Protein AF-A0A0F9DPP4-F1 (afdb_monomer_lite)

Foldseek 3Di:
DDPDDDDDPVVCCDDCNRPPNDPVLQVDFQAAPPPRHTDDSCCCPVNPSHDPVRVCVCVVVPCPVDDPVNDPPQPCDDPSNPPDDQPCVVLVVLLCPDPLLVVLFVVLCVVLVCAAPVPRDRDPDDDKAFLDHVVVLVVVLCVVVVDRCVPCSVVSSVVSSVSVSSRPNVRIHD

Organism: NCBI:txid412755

Sequence (174 aa):
KFNIKIRTISEANKGKYSYKFIDGRCLKNYYCLDCGKKISIACGIYGTGKCVSCTKIGKNNPNYGGTFHGIPKMNKTGKDNPNYKDGRTSLIRGIYMSNLYKKWRKLVYERDDYTGQKCKFKKKHLEAHHTNRFVEIYEEFVSCYNLDPNKDKELLLNLSKYWNDFGDIKKGIK

Secondary structure (DSSP, 8-state):
--------HHHHTSGGGSTT--TTGGGPPEE-TTT--EE-HHHHHTS-S--HHHHHGGGGSTTTT--GGG------SGGGSTT--TTHHHHHHHHHHSHHHHHHHHHHHHHTTTB-TTT--B-SS---EESS-HHHHHHHHHHHHT--TTTSHHHHHHHGGG-HHHH-GGGEE-

Structure (mmCIF, N/CA/C/O backbone):
data_AF-A0A0F9DPP4-F1
#
_entry.id   AF-A0A0F9DPP4-F1
#
loop_
_atom_site.group_PDB
_atom_site.id
_atom_site.type_symbol
_atom_site.label_atom_id
_atom_site.label_alt_id
_atom_site.label_comp_id
_atom_site.label_asym_id
_atom_site.label_entity_id
_atom_site.label_seq_id
_atom_site.pdbx_PDB_ins_code
_atom_site.Cartn_x
_atom_site.Cartn_y
_atom_site.Cartn_z
_atom_site.occupancy
_atom_site.B_iso_or_equiv
_atom_site.auth_seq_id
_atom_site.auth_comp_id
_atom_site.auth_asym_id
_atom_site.auth_atom_id
_atom_site.pdbx_PDB_model_num
ATOM 1 N N . LYS A 1 1 ? -38.856 7.561 48.497 1.00 69.62 1 LYS A N 1
ATOM 2 C CA . LYS A 1 1 ? -37.434 7.179 48.287 1.00 69.62 1 LYS A CA 1
ATOM 3 C C . LYS A 1 1 ? -37.413 5.888 47.476 1.00 69.62 1 LYS A C 1
ATOM 5 O O . LYS A 1 1 ? -37.963 4.906 47.952 1.00 69.62 1 LYS A O 1
ATOM 10 N N . PHE A 1 2 ? -36.870 5.886 46.258 1.00 63.34 2 PHE A N 1
ATOM 11 C CA . PHE A 1 2 ? -36.766 4.655 45.466 1.00 63.34 2 PHE A CA 1
ATOM 12 C C . PHE A 1 2 ? -35.611 3.810 46.006 1.00 63.34 2 PHE A C 1
ATOM 14 O O . PHE A 1 2 ? -34.489 4.299 46.116 1.00 63.34 2 PHE A O 1
ATOM 21 N N . ASN A 1 3 ? -35.887 2.560 46.375 1.00 80.69 3 ASN A N 1
ATOM 22 C CA . ASN A 1 3 ? -34.893 1.635 46.915 1.00 80.69 3 ASN A CA 1
ATOM 23 C C . ASN A 1 3 ? -34.045 1.030 45.779 1.00 80.69 3 ASN A C 1
ATOM 25 O O . ASN A 1 3 ? -34.134 -0.158 45.471 1.00 80.69 3 ASN A O 1
ATOM 29 N N . ILE A 1 4 ? -33.284 1.879 45.083 1.00 86.19 4 ILE A N 1
ATOM 30 C CA . ILE A 1 4 ? -32.434 1.464 43.965 1.00 86.19 4 ILE A CA 1
ATOM 31 C C . ILE A 1 4 ? -31.087 1.022 44.530 1.00 86.19 4 ILE A C 1
ATOM 33 O O . ILE A 1 4 ? -30.301 1.829 45.022 1.00 86.19 4 ILE A O 1
ATOM 37 N N . LYS A 1 5 ? -30.803 -0.278 44.439 1.00 88.00 5 LYS A N 1
ATOM 38 C CA . LYS A 1 5 ? -29.504 -0.838 44.820 1.00 88.00 5 LYS A CA 1
ATOM 39 C C . LYS A 1 5 ? -28.453 -0.452 43.771 1.00 88.00 5 LYS A C 1
ATOM 41 O O . LYS A 1 5 ? -28.481 -0.976 42.657 1.00 88.00 5 LYS A O 1
ATOM 46 N N . ILE A 1 6 ? -27.536 0.450 44.123 1.00 87.94 6 ILE A N 1
ATOM 47 C CA . ILE A 1 6 ? -26.387 0.806 43.277 1.00 87.94 6 ILE A CA 1
ATOM 48 C C . ILE A 1 6 ? -25.445 -0.403 43.209 1.00 87.94 6 ILE A C 1
ATOM 50 O O . ILE A 1 6 ? -25.111 -0.992 44.236 1.00 87.94 6 ILE A O 1
ATOM 54 N N . ARG A 1 7 ? -25.058 -0.795 41.992 1.00 86.00 7 ARG A N 1
ATOM 55 C CA . ARG A 1 7 ? -24.135 -1.908 41.730 1.00 86.00 7 ARG A CA 1
ATOM 56 C C . ARG A 1 7 ? -22.811 -1.379 41.201 1.00 86.00 7 ARG A C 1
ATOM 58 O O . ARG A 1 7 ? -22.769 -0.361 40.515 1.00 86.00 7 ARG A O 1
ATOM 65 N N . THR A 1 8 ? -21.744 -2.114 41.466 1.00 91.69 8 THR A N 1
ATOM 66 C CA . THR A 1 8 ? -20.423 -1.865 40.887 1.00 91.69 8 THR A CA 1
ATOM 67 C C . THR A 1 8 ? -20.374 -2.268 39.405 1.00 91.69 8 THR A C 1
ATOM 69 O O . THR A 1 8 ? -21.164 -3.088 38.929 1.00 91.69 8 THR A O 1
ATOM 72 N N . ILE A 1 9 ? -19.400 -1.734 38.657 1.00 83.81 9 ILE A N 1
ATOM 73 C CA . ILE A 1 9 ? -19.182 -2.078 37.237 1.00 83.81 9 ILE A CA 1
ATOM 74 C C . ILE A 1 9 ? -18.915 -3.584 37.057 1.00 83.81 9 ILE A C 1
ATOM 76 O O . ILE A 1 9 ? -19.324 -4.176 36.056 1.00 83.81 9 ILE A O 1
ATOM 80 N N . SER A 1 10 ? -18.243 -4.231 38.013 1.00 86.38 10 SER A N 1
ATOM 81 C CA . SER A 1 10 ? -17.942 -5.665 37.942 1.00 86.38 10 SER A CA 1
ATOM 82 C C . SER A 1 10 ? -19.200 -6.526 38.115 1.00 86.38 10 SER A C 1
ATOM 84 O O . SER A 1 10 ? -19.352 -7.530 37.417 1.00 86.38 10 SER A O 1
ATOM 86 N N . GLU A 1 11 ? -20.128 -6.109 38.978 1.00 85.25 11 GLU A N 1
ATOM 87 C CA . GLU A 1 11 ? -21.436 -6.744 39.160 1.00 85.25 11 GLU A CA 1
ATOM 88 C C . GLU A 1 11 ? -22.347 -6.521 37.950 1.00 85.25 11 GLU A C 1
ATOM 90 O O . GLU A 1 11 ? -23.016 -7.453 37.506 1.00 85.25 11 GLU A O 1
ATOM 95 N N . ALA A 1 12 ? -22.330 -5.316 37.373 1.00 83.62 12 ALA A N 1
ATOM 96 C CA . ALA A 1 12 ? -23.106 -4.979 36.181 1.00 83.62 12 ALA A CA 1
ATOM 97 C C . ALA A 1 12 ? -22.635 -5.721 34.921 1.00 83.62 12 ALA A C 1
ATOM 99 O O . ALA A 1 12 ? -23.386 -5.829 33.965 1.00 83.62 12 ALA A O 1
ATOM 100 N N . ASN A 1 13 ? -21.411 -6.254 34.889 1.00 81.38 13 ASN A N 1
ATOM 101 C CA . ASN A 1 13 ? -20.889 -6.981 33.729 1.00 81.38 13 ASN A CA 1
ATOM 102 C C . ASN A 1 13 ? -21.027 -8.510 33.826 1.00 81.38 13 ASN A C 1
ATOM 104 O O . ASN A 1 13 ? -20.689 -9.204 32.863 1.00 81.38 13 ASN A O 1
ATOM 108 N N . LYS A 1 14 ? -21.539 -9.053 34.942 1.00 79.06 14 LYS A N 1
ATOM 109 C CA . LYS A 1 14 ? -21.639 -10.503 35.187 1.00 79.06 14 LYS A CA 1
ATOM 110 C C . LYS A 1 14 ? -23.088 -10.998 35.253 1.00 79.06 14 LYS A C 1
ATOM 112 O O . LYS A 1 14 ? -23.999 -10.311 35.710 1.00 79.06 14 LYS A O 1
ATOM 117 N N . GLY A 1 15 ? -23.284 -12.249 34.832 1.00 78.38 15 GLY A N 1
ATOM 118 C CA . GLY A 1 15 ? -24.553 -12.968 34.964 1.00 78.38 15 GLY A CA 1
ATOM 119 C C . GLY A 1 15 ? -25.725 -12.271 34.268 1.00 78.38 15 GLY A C 1
ATOM 120 O O . GLY A 1 15 ? -25.572 -11.726 33.177 1.00 78.38 15 GLY A O 1
ATOM 121 N N . LYS A 1 16 ? -26.892 -12.284 34.921 1.00 80.88 16 LYS A N 1
ATOM 122 C CA . LYS A 1 16 ? -28.144 -11.712 3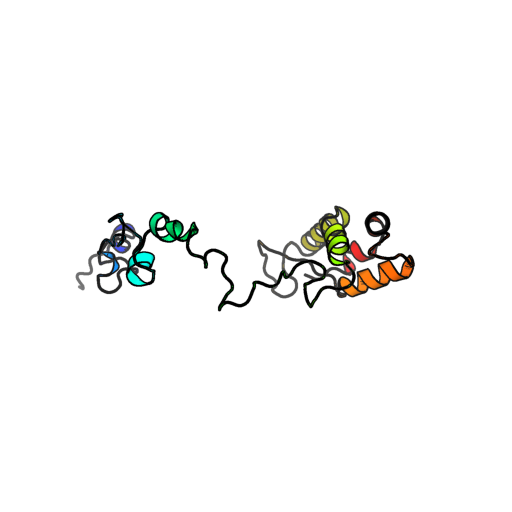4.394 1.00 80.88 16 LYS A CA 1
ATOM 123 C C . LYS A 1 16 ? -28.164 -10.186 34.285 1.00 80.88 16 LYS A C 1
ATOM 125 O O . LYS A 1 16 ? -29.086 -9.638 33.699 1.00 80.88 16 LYS A O 1
ATOM 130 N N . TYR A 1 17 ? -27.186 -9.511 34.887 1.00 79.69 17 TYR A N 1
ATOM 131 C CA . TYR A 1 17 ? -27.100 -8.050 34.881 1.00 79.69 17 TYR A CA 1
ATOM 132 C C . TYR A 1 17 ? -26.169 -7.519 33.791 1.00 79.69 17 TYR A C 1
ATOM 134 O O . TYR A 1 17 ? -26.170 -6.318 33.546 1.00 79.69 17 TYR A O 1
ATOM 142 N N . SER A 1 18 ? -25.406 -8.403 33.132 1.00 80.19 18 SER A N 1
ATOM 143 C CA . SER A 1 18 ? -24.565 -8.036 31.995 1.00 80.19 18 SER A CA 1
ATOM 144 C C . SER A 1 18 ? -25.411 -7.406 30.895 1.00 80.19 18 SER A C 1
ATOM 146 O O . SER A 1 18 ? -26.406 -7.994 30.488 1.00 80.19 18 SER A O 1
ATOM 148 N N . TYR A 1 19 ? -24.980 -6.281 30.324 1.00 77.12 19 TYR A N 1
ATOM 149 C CA . TYR A 1 19 ? -25.621 -5.719 29.123 1.00 77.12 19 TYR A CA 1
ATOM 150 C C . TYR A 1 19 ? -25.587 -6.687 27.926 1.00 77.12 19 TYR A C 1
ATOM 152 O O . TYR A 1 19 ? -26.338 -6.537 26.969 1.00 77.12 19 TYR A O 1
ATOM 160 N N . LYS A 1 20 ? -24.706 -7.697 27.976 1.00 72.31 20 LYS A N 1
ATOM 161 C CA . LYS A 1 20 ? -24.636 -8.782 26.992 1.00 72.31 20 LYS A CA 1
ATOM 162 C C . LYS A 1 20 ? -25.635 -9.903 27.269 1.00 72.31 20 LYS A C 1
ATOM 164 O O . LYS A 1 20 ? -25.692 -10.841 26.483 1.00 72.31 20 LYS A O 1
ATOM 169 N N . PHE A 1 21 ? -26.356 -9.876 28.389 1.00 76.12 21 PHE A N 1
ATOM 170 C CA . PHE A 1 21 ? -27.346 -10.881 28.752 1.00 76.12 21 PHE A CA 1
ATOM 171 C C . PHE A 1 21 ? -28.611 -10.685 27.915 1.00 76.12 21 PHE A C 1
ATOM 173 O O . PHE A 1 21 ? -29.455 -9.854 28.228 1.00 76.12 21 PHE A O 1
ATOM 180 N N . ILE A 1 22 ? -28.727 -11.463 26.842 1.00 72.94 22 ILE A N 1
ATOM 181 C CA . ILE A 1 22 ? -29.903 -11.484 25.973 1.00 72.94 22 ILE A CA 1
ATOM 182 C C . ILE A 1 22 ? -30.657 -12.789 26.262 1.00 72.94 22 ILE A C 1
ATOM 184 O O . ILE A 1 22 ? -30.167 -13.880 25.957 1.00 72.94 22 ILE A O 1
ATOM 188 N N . ASP A 1 23 ? -31.820 -12.680 26.906 1.00 72.94 23 ASP A N 1
ATOM 189 C CA . ASP A 1 23 ? -32.805 -13.757 27.112 1.00 72.94 23 ASP A CA 1
ATOM 190 C C . ASP A 1 23 ? -32.267 -15.051 27.757 1.00 72.94 23 ASP A C 1
ATOM 192 O O . ASP A 1 23 ? -32.685 -16.156 27.417 1.00 72.94 23 ASP A O 1
ATOM 196 N N . GLY A 1 24 ? -31.270 -14.969 28.645 1.00 69.19 24 GLY A N 1
ATOM 197 C CA . GLY A 1 24 ? -30.693 -16.164 29.282 1.00 69.19 24 GLY A CA 1
ATOM 198 C C . GLY A 1 24 ? -29.751 -16.991 28.401 1.00 69.19 24 GLY A C 1
ATOM 199 O O . GLY A 1 24 ? -29.087 -17.901 28.905 1.00 69.19 24 GLY A O 1
ATOM 200 N N . ARG A 1 25 ? -29.604 -16.653 27.112 1.00 65.94 25 ARG A N 1
ATOM 201 C CA . ARG A 1 25 ? -28.756 -17.391 26.156 1.00 65.94 25 ARG A CA 1
ATOM 202 C C . ARG A 1 25 ? -27.289 -17.430 26.581 1.00 65.94 25 ARG A C 1
ATOM 204 O O . ARG A 1 25 ? -26.591 -18.400 26.293 1.00 65.94 25 ARG A O 1
ATOM 211 N N . CYS A 1 26 ? -26.853 -16.413 27.320 1.00 65.94 26 CYS A N 1
ATOM 212 C CA . CYS A 1 26 ? -25.480 -16.217 27.785 1.00 65.94 26 CYS A CA 1
ATOM 213 C C . CYS A 1 26 ? -25.090 -17.101 28.979 1.00 65.94 26 CYS A C 1
ATOM 215 O O . CYS A 1 26 ? -23.916 -17.133 29.338 1.00 65.94 26 CYS A O 1
ATOM 217 N N . LEU A 1 27 ? -26.050 -17.800 29.598 1.00 70.62 27 LEU A N 1
ATOM 218 C CA . LEU A 1 27 ? -25.798 -18.715 30.720 1.00 70.62 27 LEU A CA 1
ATOM 219 C C . LEU A 1 27 ? -25.652 -20.174 30.286 1.00 70.62 27 LEU A C 1
ATOM 221 O O . LEU A 1 27 ? -25.142 -20.988 31.053 1.00 70.62 27 LEU A O 1
ATOM 225 N N . LYS A 1 28 ? -26.090 -20.523 29.071 1.00 82.31 28 LYS A N 1
ATOM 226 C CA . LYS A 1 28 ? -25.970 -21.892 28.573 1.00 82.31 28 LYS A CA 1
ATOM 227 C C . LYS A 1 28 ? -24.532 -22.163 28.141 1.00 82.31 28 LYS A C 1
ATOM 229 O O . LYS A 1 28 ? -23.944 -21.414 27.360 1.00 82.31 28 LYS A O 1
ATOM 234 N N . ASN A 1 29 ? -23.970 -23.258 28.644 1.00 92.25 29 ASN A N 1
ATOM 235 C CA . ASN A 1 29 ? -22.758 -23.826 28.075 1.00 92.25 29 ASN A CA 1
ATOM 236 C C . ASN A 1 29 ? -23.140 -24.557 26.783 1.00 92.25 29 ASN A C 1
ATOM 238 O O . ASN A 1 29 ? -24.072 -25.357 26.783 1.00 92.25 29 ASN A O 1
ATOM 242 N N . TYR A 1 30 ? -22.420 -24.281 25.699 1.00 93.06 30 TYR A N 1
ATOM 243 C CA . TYR A 1 30 ? -22.571 -24.984 24.428 1.00 93.06 30 TYR A CA 1
ATOM 244 C C . TYR A 1 30 ? -21.417 -25.970 24.283 1.00 93.06 30 TYR A C 1
ATOM 246 O O . TYR A 1 30 ? -20.286 -25.663 24.673 1.00 93.06 30 TYR A O 1
ATOM 254 N N . TYR A 1 31 ? -21.692 -27.140 23.719 1.00 96.38 31 TYR A N 1
ATOM 255 C CA . TYR A 1 31 ? -20.714 -28.210 23.545 1.00 96.38 31 TYR A CA 1
ATOM 256 C C . TYR A 1 31 ? -20.690 -28.661 22.085 1.00 96.38 31 TYR A C 1
ATOM 258 O O . TYR A 1 31 ? -21.694 -28.580 21.383 1.00 96.38 31 TYR A O 1
ATOM 266 N N . CYS A 1 32 ? -19.516 -29.082 21.626 1.00 95.12 32 CYS A N 1
ATOM 267 C CA . CYS A 1 32 ? -19.296 -29.611 20.290 1.00 95.12 32 CYS A CA 1
ATOM 268 C C . CYS A 1 32 ? -20.142 -30.868 20.080 1.00 95.12 32 CYS A C 1
ATOM 270 O O . CYS A 1 32 ? -20.020 -31.801 20.873 1.00 95.12 32 CYS A O 1
ATOM 272 N N . LEU A 1 33 ? -20.901 -30.919 18.985 1.00 93.75 33 LEU A N 1
ATOM 273 C CA . LEU A 1 33 ? -21.724 -32.081 18.634 1.00 93.75 33 LEU A CA 1
ATOM 274 C C . LEU A 1 33 ? -20.906 -33.370 18.435 1.00 93.75 33 LEU A C 1
ATOM 276 O O . LEU A 1 33 ? -21.404 -34.446 18.731 1.00 93.75 33 LEU A O 1
ATOM 280 N N . ASP A 1 34 ? -19.648 -33.264 17.990 1.00 91.75 34 ASP A N 1
ATOM 281 C CA . ASP A 1 34 ? -18.835 -34.443 17.652 1.00 91.75 34 ASP A CA 1
ATOM 282 C C . ASP A 1 34 ? -17.996 -34.966 18.829 1.00 91.75 34 ASP A C 1
ATOM 284 O O . ASP A 1 34 ? -17.771 -36.163 18.951 1.00 91.75 34 ASP A O 1
ATOM 288 N N . CYS A 1 35 ? -17.469 -34.078 19.680 1.00 94.12 35 CYS A N 1
ATOM 289 C CA . CYS A 1 35 ? -16.494 -34.462 20.713 1.00 94.12 35 CYS A CA 1
ATOM 290 C C . CYS A 1 35 ? -16.867 -34.023 22.130 1.00 94.12 35 CYS A C 1
ATOM 292 O O . CYS A 1 35 ? -16.052 -34.147 23.040 1.00 94.12 35 CYS A O 1
ATOM 294 N N . GLY A 1 36 ? -18.037 -33.409 22.321 1.00 95.38 36 GLY A N 1
ATOM 295 C CA . GLY A 1 36 ? -18.499 -32.938 23.629 1.00 95.38 36 GLY A CA 1
ATOM 296 C C . GLY A 1 36 ? -17.671 -31.801 24.243 1.00 95.38 36 GLY A C 1
ATOM 297 O O . GLY A 1 36 ? -17.977 -31.342 25.337 1.00 95.38 36 GLY A O 1
ATOM 298 N N . LYS A 1 37 ? -16.628 -31.294 23.571 1.00 96.00 37 LYS A N 1
ATOM 299 C CA . LYS A 1 37 ? -15.806 -30.184 24.079 1.00 96.00 37 LYS A CA 1
ATOM 300 C C . LYS A 1 37 ? -16.609 -28.885 24.128 1.00 96.00 37 LYS A C 1
ATOM 302 O O . LYS A 1 37 ? -17.282 -28.548 23.158 1.00 96.00 37 LYS A O 1
ATOM 307 N N . LYS A 1 38 ? -16.482 -28.105 25.206 1.00 96.00 38 LYS A N 1
ATOM 308 C CA . LYS A 1 38 ? -17.131 -26.788 25.332 1.00 96.00 38 LYS A CA 1
ATOM 309 C C . LYS A 1 38 ? -16.734 -25.852 24.179 1.00 96.00 38 LYS A C 1
ATOM 311 O O . LYS A 1 38 ? -15.550 -25.717 23.865 1.00 96.00 38 LYS A O 1
ATOM 316 N N . ILE A 1 39 ? -17.719 -25.191 23.576 1.00 95.19 39 ILE A N 1
ATOM 317 C CA . ILE A 1 39 ? -17.561 -24.222 22.482 1.00 95.19 39 ILE A CA 1
ATOM 318 C C . ILE A 1 39 ? -18.118 -22.851 22.873 1.00 95.19 39 ILE A C 1
ATOM 320 O O . ILE A 1 39 ? -18.809 -22.697 23.882 1.00 95.19 39 ILE A O 1
ATOM 324 N N . SER A 1 40 ? -17.784 -21.826 22.085 1.00 91.69 40 SER A N 1
ATOM 325 C CA . SER A 1 40 ? -18.331 -20.485 22.287 1.00 91.69 40 SER A CA 1
ATOM 326 C C . SER A 1 40 ? -19.820 -20.437 21.933 1.00 91.69 40 SER A C 1
ATOM 328 O O . SER A 1 40 ? -20.292 -21.180 21.073 1.00 91.69 40 SER A O 1
ATOM 330 N N . ILE A 1 41 ? -20.550 -19.505 22.550 1.00 89.00 41 ILE A N 1
ATOM 331 C CA . ILE A 1 41 ? -21.969 -19.265 22.254 1.00 89.00 41 ILE A CA 1
ATOM 332 C C . ILE A 1 41 ? -22.216 -18.981 20.769 1.00 89.00 41 ILE A C 1
ATOM 334 O O . ILE A 1 41 ? -23.153 -19.517 20.190 1.00 89.00 41 ILE A O 1
ATOM 338 N N . ALA A 1 42 ? -21.341 -18.199 20.130 1.00 86.94 42 ALA A N 1
ATOM 339 C CA . ALA A 1 42 ? -21.464 -17.887 18.711 1.00 86.94 42 ALA A CA 1
ATOM 340 C C . ALA A 1 42 ? -21.356 -19.151 17.846 1.00 86.94 42 ALA A C 1
ATOM 342 O O . ALA A 1 42 ? -22.118 -19.316 16.902 1.00 86.94 42 ALA A O 1
ATOM 343 N N . CYS A 1 43 ? -20.454 -20.067 18.208 1.00 88.69 43 CYS A N 1
ATOM 344 C CA . CYS A 1 43 ? -20.278 -21.337 17.514 1.00 88.69 43 CYS A CA 1
ATOM 345 C C . CYS A 1 43 ? -21.465 -22.293 17.726 1.00 88.69 43 CYS A C 1
ATOM 347 O O . CYS A 1 43 ? -21.834 -23.007 16.797 1.00 88.69 43 CYS A O 1
ATOM 349 N N . GLY A 1 44 ? -22.070 -22.280 18.920 1.00 91.88 44 GLY A N 1
ATOM 350 C CA . GLY A 1 44 ? -23.229 -23.109 19.255 1.00 91.88 44 GLY A CA 1
ATOM 351 C C . GLY A 1 44 ? -24.561 -22.615 18.682 1.00 91.88 44 GLY A C 1
ATOM 352 O O . GLY A 1 44 ? -25.360 -23.440 18.262 1.00 91.88 44 GLY A O 1
ATOM 353 N N . ILE A 1 45 ? -24.806 -21.298 18.662 1.00 87.44 45 ILE A N 1
ATOM 354 C CA . ILE A 1 45 ? -26.083 -20.720 18.195 1.00 87.44 45 ILE A CA 1
ATOM 355 C C . ILE A 1 45 ? -26.062 -20.428 16.692 1.00 87.44 45 ILE A C 1
ATOM 357 O O . ILE A 1 45 ? -27.014 -20.754 15.994 1.00 87.44 45 ILE A O 1
ATOM 361 N N . TYR A 1 46 ? -25.007 -19.769 16.207 1.00 84.88 46 TYR A N 1
ATOM 362 C CA . TYR A 1 46 ? -24.948 -19.252 14.832 1.00 84.88 46 TYR A CA 1
ATOM 363 C C . TYR A 1 46 ? -23.994 -20.047 13.933 1.00 84.88 46 TYR A C 1
ATOM 365 O O . TYR A 1 46 ? -23.971 -19.847 12.723 1.00 84.88 46 TYR A O 1
ATOM 373 N N . GLY A 1 47 ? -23.154 -20.895 14.528 1.00 87.44 47 GLY A N 1
ATOM 374 C CA . GLY A 1 47 ? -22.189 -21.721 13.816 1.00 87.44 47 GLY A CA 1
ATOM 375 C C . GLY A 1 47 ? -22.716 -23.120 13.517 1.00 87.44 47 GLY A C 1
ATOM 376 O O . GLY A 1 47 ? -23.906 -23.401 13.559 1.00 87.44 47 GLY A O 1
ATOM 377 N N . THR A 1 48 ? -21.788 -24.031 13.245 1.00 90.00 48 THR A N 1
ATOM 378 C CA . THR A 1 48 ? -22.082 -25.438 12.933 1.00 90.00 48 THR A CA 1
ATOM 379 C C . THR A 1 48 ? -22.331 -26.304 14.171 1.00 90.00 48 THR A C 1
ATOM 381 O O . THR A 1 48 ? -22.493 -27.514 14.040 1.00 90.00 48 THR A O 1
ATOM 384 N N . GLY A 1 49 ? -22.256 -25.737 15.382 1.00 92.94 49 GLY A N 1
ATOM 385 C CA . GLY A 1 49 ? -22.289 -26.506 16.630 1.00 92.94 49 GLY A CA 1
ATOM 386 C C . GLY A 1 49 ? -21.051 -27.385 16.866 1.00 92.94 49 GLY A C 1
ATOM 387 O O . GLY A 1 49 ? -21.038 -28.194 17.790 1.00 92.94 49 GLY A O 1
ATOM 388 N N . LYS A 1 50 ? -19.989 -27.249 16.062 1.00 91.69 50 LYS A N 1
ATOM 389 C CA . LYS A 1 50 ? -18.762 -28.059 16.153 1.00 91.69 50 LYS A CA 1
ATOM 390 C C . LYS A 1 50 ? -17.557 -27.204 16.535 1.00 91.69 50 LYS A C 1
ATOM 392 O O . LYS A 1 50 ? -17.391 -26.092 16.046 1.00 91.69 50 LYS A O 1
ATOM 397 N N . CYS A 1 51 ? -16.667 -27.724 17.380 1.00 91.44 51 CYS A N 1
ATOM 398 C CA . CYS A 1 51 ? -15.451 -27.006 17.766 1.00 91.44 51 CYS A CA 1
ATOM 399 C C . CYS A 1 51 ? -14.463 -26.861 16.593 1.00 91.44 51 CYS A C 1
ATOM 401 O O . CYS A 1 51 ? -14.567 -27.539 15.569 1.00 91.44 51 CYS A O 1
ATOM 403 N N . VAL A 1 52 ? -13.462 -25.988 16.751 1.00 84.38 52 VAL A N 1
ATOM 404 C CA . VAL A 1 52 ? -12.465 -25.701 15.702 1.00 84.38 52 VAL A CA 1
ATOM 405 C C . VAL A 1 52 ? -11.699 -26.955 15.266 1.00 84.38 52 VAL A C 1
ATOM 407 O O . VAL A 1 52 ? -11.387 -27.093 14.091 1.00 84.38 52 VAL A O 1
ATOM 410 N N . SER A 1 53 ? -11.395 -27.887 16.176 1.00 85.81 53 SER A N 1
ATOM 411 C CA . SER A 1 53 ? -10.717 -29.134 15.801 1.00 85.81 53 SER A CA 1
ATOM 412 C C . SER A 1 53 ? -11.631 -30.044 14.984 1.00 85.81 53 SER A C 1
ATOM 414 O O . SER A 1 53 ? -11.209 -30.497 13.930 1.00 85.81 53 SER A O 1
ATOM 416 N N . CYS A 1 54 ? -12.886 -30.239 15.402 1.00 84.88 54 CYS A N 1
ATOM 417 C CA . CYS A 1 54 ? -13.848 -31.091 14.692 1.00 84.88 54 CYS A CA 1
ATOM 418 C C . CYS A 1 54 ? -14.289 -30.504 13.345 1.00 84.88 54 CYS A C 1
A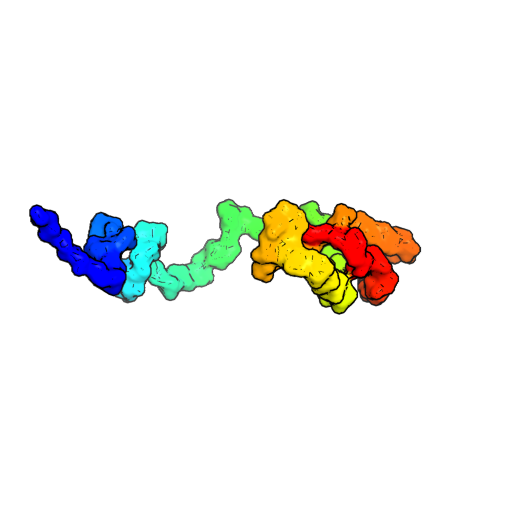TOM 420 O O . CYS A 1 54 ? -14.460 -31.237 12.381 1.00 84.88 54 CYS A O 1
ATOM 422 N N . THR A 1 55 ? -14.385 -29.179 13.226 1.00 81.00 55 THR A N 1
ATOM 423 C CA . THR A 1 55 ? -14.602 -28.517 11.925 1.00 81.00 55 THR A CA 1
ATOM 424 C C . THR A 1 55 ? -13.381 -28.633 11.010 1.00 81.00 55 THR A C 1
ATOM 426 O O . THR A 1 55 ? -13.538 -28.848 9.811 1.00 81.00 55 THR A O 1
ATOM 429 N N . LYS A 1 56 ? -12.159 -28.569 11.560 1.00 67.75 56 LYS A N 1
ATOM 430 C CA . LYS A 1 56 ? -10.903 -28.792 10.818 1.00 67.75 56 LYS A CA 1
ATOM 431 C C . LYS A 1 56 ? -10.627 -30.254 10.461 1.00 67.75 56 LYS A C 1
ATOM 433 O O . LYS A 1 56 ? -9.768 -30.481 9.614 1.00 67.75 56 LYS A O 1
ATOM 438 N N . ILE A 1 57 ? -11.351 -31.234 11.013 1.00 60.06 57 ILE A N 1
ATOM 439 C CA . ILE A 1 57 ? -11.369 -32.601 10.447 1.00 60.06 57 ILE A CA 1
ATOM 440 C C . ILE A 1 57 ? -11.865 -32.552 8.985 1.00 60.06 57 ILE A C 1
ATOM 442 O O . ILE A 1 57 ? -11.470 -33.367 8.158 1.00 60.06 57 ILE A O 1
ATOM 446 N N . GLY A 1 58 ? -12.572 -31.482 8.608 1.00 54.38 58 GLY A N 1
ATOM 447 C CA . GLY A 1 58 ? -12.797 -31.079 7.227 1.00 54.38 58 GLY A CA 1
ATOM 448 C C . GLY A 1 58 ? -11.551 -30.701 6.410 1.00 54.38 58 GLY A C 1
ATOM 449 O O . GLY A 1 58 ? -11.732 -30.196 5.319 1.00 54.38 58 GLY A O 1
ATOM 450 N N . LYS A 1 59 ? -10.300 -30.942 6.828 1.00 54.19 59 LYS A N 1
ATOM 451 C CA . LYS A 1 59 ? -9.161 -30.919 5.879 1.00 54.19 59 LYS A CA 1
ATOM 452 C C . LYS A 1 59 ? -9.310 -31.966 4.763 1.00 54.19 59 LYS A C 1
ATOM 454 O O . LYS A 1 59 ? -8.771 -31.761 3.686 1.00 54.19 59 LYS A O 1
ATOM 459 N N . ASN A 1 60 ? -10.092 -33.021 5.010 1.00 56.38 60 ASN A N 1
ATOM 460 C CA . ASN A 1 60 ? -10.544 -33.976 3.994 1.00 56.38 60 ASN A CA 1
ATOM 461 C C . ASN A 1 60 ? -11.898 -33.584 3.368 1.00 56.38 60 ASN A C 1
ATOM 463 O O . ASN A 1 60 ? -12.453 -34.347 2.585 1.00 56.38 60 ASN A O 1
ATOM 467 N N . ASN A 1 61 ? -12.473 -32.426 3.723 1.00 58.94 61 ASN A N 1
ATOM 468 C CA . ASN A 1 61 ? -13.619 -31.891 2.998 1.00 58.94 61 ASN A CA 1
ATOM 469 C C . ASN A 1 61 ? -13.094 -31.464 1.620 1.00 58.94 61 ASN A C 1
ATOM 471 O O . ASN A 1 61 ? -12.222 -30.592 1.581 1.00 58.94 61 ASN A O 1
ATOM 475 N N . PRO A 1 62 ? -13.609 -32.011 0.506 1.00 59.19 62 PRO A N 1
ATOM 476 C CA . PRO A 1 62 ? -13.187 -31.601 -0.835 1.00 59.19 62 PRO A CA 1
ATOM 477 C C . PRO A 1 62 ? -13.364 -30.090 -1.072 1.00 59.19 62 PRO A C 1
ATOM 479 O O . PRO A 1 62 ? -12.717 -29.517 -1.942 1.00 59.19 62 PRO A O 1
ATOM 482 N N . ASN A 1 63 ? -14.184 -29.420 -0.250 1.00 54.41 63 ASN A N 1
ATOM 483 C CA . ASN A 1 63 ? -14.398 -27.978 -0.289 1.00 54.41 63 ASN A CA 1
ATOM 484 C C . ASN A 1 63 ? -13.465 -27.158 0.625 1.00 54.41 63 ASN A C 1
ATOM 486 O O . ASN A 1 63 ? -13.578 -25.932 0.662 1.00 54.41 63 ASN A O 1
ATOM 490 N N . TYR A 1 64 ? -12.530 -27.761 1.367 1.00 60.47 64 TYR A N 1
ATOM 491 C CA . TYR A 1 64 ? -11.522 -27.008 2.124 1.00 60.47 64 TYR A CA 1
ATOM 492 C C . TYR A 1 64 ? -10.441 -26.503 1.159 1.00 60.47 64 TYR A C 1
ATOM 494 O O . TYR A 1 64 ? -9.495 -27.206 0.826 1.00 60.47 64 TYR A O 1
ATOM 502 N N . GLY A 1 65 ? -10.634 -25.279 0.657 1.00 59.06 65 GLY A N 1
ATOM 503 C CA . GLY A 1 65 ? -9.957 -24.757 -0.542 1.00 59.06 65 GLY A CA 1
ATOM 504 C C . GLY A 1 65 ? -10.845 -24.767 -1.794 1.00 59.06 65 GLY A C 1
ATOM 505 O O . GLY A 1 65 ? -10.445 -24.250 -2.836 1.00 59.06 65 GLY A O 1
ATOM 506 N N . GLY A 1 66 ? -12.065 -25.294 -1.662 1.00 52.06 66 GLY A N 1
ATOM 507 C CA . GLY A 1 66 ? -13.097 -25.313 -2.681 1.00 52.06 66 GLY A CA 1
ATOM 508 C C . GLY A 1 66 ? -13.522 -23.911 -3.090 1.00 52.06 66 GLY A C 1
ATOM 509 O O . GLY A 1 66 ? -13.846 -23.041 -2.281 1.00 52.06 66 GLY A O 1
ATOM 510 N N . THR A 1 67 ? -13.462 -23.723 -4.394 1.00 53.38 67 THR A N 1
ATOM 511 C CA . THR A 1 67 ? -14.343 -22.909 -5.221 1.00 53.38 67 THR A CA 1
ATOM 512 C C . THR A 1 67 ? -15.628 -22.430 -4.530 1.00 53.38 67 THR A C 1
ATOM 514 O O . THR A 1 67 ? -16.444 -23.213 -4.050 1.00 53.38 67 THR A O 1
ATOM 517 N N . PHE A 1 68 ? -15.854 -21.115 -4.506 1.00 54.75 68 PHE A N 1
ATOM 518 C CA . PHE A 1 68 ? -17.159 -20.568 -4.134 1.00 54.75 68 PHE A CA 1
ATOM 519 C C . PHE A 1 68 ? -18.144 -21.031 -5.227 1.00 54.75 68 PHE A C 1
ATOM 521 O O . PHE A 1 68 ? -17.999 -20.611 -6.371 1.00 54.75 68 PHE A O 1
ATOM 528 N N . HIS A 1 69 ? -19.095 -21.916 -4.905 1.00 66.06 69 HIS A N 1
ATOM 529 C CA . HIS A 1 69 ? -20.096 -22.473 -5.841 1.00 66.06 69 HIS A CA 1
ATOM 530 C C . HIS A 1 69 ? -19.562 -23.417 -6.938 1.00 66.06 69 HIS A C 1
ATOM 532 O O . HIS A 1 69 ? -20.107 -23.451 -8.036 1.00 66.06 69 HIS A O 1
ATOM 538 N N . GLY A 1 70 ? -18.489 -24.176 -6.694 1.00 63.34 70 GLY A N 1
ATOM 539 C CA . GLY A 1 70 ? -17.989 -25.128 -7.700 1.00 63.34 70 GLY A CA 1
ATOM 540 C C . GLY A 1 70 ? -17.212 -24.486 -8.859 1.00 63.34 70 GLY A C 1
ATOM 541 O O . GLY A 1 70 ? -16.651 -25.205 -9.677 1.00 63.34 70 GLY A O 1
ATOM 542 N N . ILE A 1 71 ? -17.096 -23.152 -8.904 1.00 66.31 71 ILE A N 1
ATOM 543 C CA . ILE A 1 71 ? -16.310 -22.422 -9.909 1.00 66.31 71 ILE A CA 1
ATOM 544 C C . ILE A 1 71 ? -14.827 -22.409 -9.510 1.00 66.31 71 ILE A C 1
ATOM 546 O O . ILE A 1 71 ? -14.506 -21.779 -8.492 1.00 66.31 71 ILE A O 1
ATOM 550 N N . PRO A 1 72 ? -13.915 -23.043 -10.285 1.00 66.12 72 PRO A N 1
ATOM 551 C CA . PRO A 1 72 ? -12.469 -23.011 -10.056 1.00 66.12 72 PRO A CA 1
ATOM 552 C C . PRO A 1 72 ? -12.025 -21.615 -9.634 1.00 66.12 72 PRO A C 1
ATOM 554 O O . PRO A 1 72 ? -12.360 -20.629 -10.293 1.00 66.12 72 PRO A O 1
ATOM 557 N N . LYS A 1 73 ? -11.305 -21.501 -8.512 1.00 67.31 73 LYS A N 1
ATOM 558 C CA . LYS A 1 73 ? -10.744 -20.219 -8.091 1.00 67.31 73 LYS A CA 1
ATOM 559 C C . LYS A 1 73 ? -9.734 -19.827 -9.165 1.00 67.31 73 LYS A C 1
ATOM 561 O O . LYS A 1 73 ? -8.608 -20.306 -9.135 1.00 67.31 73 LYS A O 1
ATOM 566 N N . MET A 1 74 ? -10.159 -19.003 -10.124 1.00 71.69 74 MET A N 1
ATOM 567 C CA . MET A 1 74 ? -9.283 -18.508 -11.182 1.00 71.69 74 MET A CA 1
ATOM 568 C C . MET A 1 74 ? -8.033 -17.927 -10.524 1.00 71.69 74 MET A C 1
ATOM 570 O O . MET A 1 74 ? -8.144 -17.169 -9.551 1.00 71.69 74 MET A O 1
ATOM 574 N N . ASN A 1 75 ? -6.853 -18.308 -11.012 1.00 70.75 75 ASN A N 1
ATOM 575 C CA . ASN A 1 75 ? -5.597 -17.743 -10.543 1.00 70.75 75 ASN A CA 1
ATOM 576 C C . ASN A 1 75 ? -5.611 -16.241 -10.852 1.00 70.75 75 ASN A C 1
ATOM 578 O O . ASN A 1 75 ? -5.326 -15.812 -11.960 1.00 70.75 75 ASN A O 1
ATOM 582 N N . LYS A 1 76 ? -5.967 -15.407 -9.867 1.00 79.25 76 LYS A N 1
ATOM 583 C CA . LYS A 1 76 ? -6.056 -13.941 -10.024 1.00 79.25 76 LYS A CA 1
ATOM 584 C C . LYS A 1 76 ? -4.678 -13.266 -10.028 1.00 79.25 76 LYS A C 1
ATOM 586 O O . LYS A 1 76 ? -4.541 -12.117 -9.609 1.00 79.25 76 LYS A O 1
ATOM 591 N N . THR A 1 77 ? -3.636 -13.974 -10.441 1.00 82.81 77 THR A N 1
ATOM 592 C CA . THR A 1 77 ? -2.244 -13.528 -10.356 1.00 82.81 77 THR A CA 1
ATOM 593 C C . THR A 1 77 ? -1.548 -13.707 -11.691 1.00 82.81 77 THR A C 1
ATOM 595 O O . THR A 1 77 ? -1.807 -14.675 -12.394 1.00 82.81 77 THR A O 1
ATOM 598 N N . GLY A 1 78 ? -0.614 -12.811 -12.008 1.00 86.38 78 GLY A N 1
ATOM 599 C CA . GLY A 1 78 ? 0.140 -12.892 -13.257 1.00 86.38 78 GLY A CA 1
ATOM 600 C C . GLY A 1 78 ? -0.751 -12.687 -14.481 1.00 86.38 78 GLY A C 1
ATOM 601 O O . GLY A 1 78 ? -1.714 -11.929 -14.407 1.00 86.38 78 GLY A O 1
ATOM 602 N N . LYS A 1 79 ? -0.402 -13.359 -15.582 1.00 89.00 79 LYS A N 1
ATOM 603 C CA . LYS A 1 79 ? -1.039 -13.211 -16.901 1.00 89.00 79 LYS A CA 1
ATOM 604 C C . LYS A 1 79 ? -2.505 -13.657 -16.936 1.00 89.00 79 LYS A C 1
ATOM 606 O O . LYS A 1 79 ? -3.260 -13.137 -17.745 1.00 89.00 79 LYS A O 1
ATOM 611 N N . ASP A 1 80 ? -2.905 -14.541 -16.025 1.00 86.12 80 ASP A N 1
ATOM 612 C CA . ASP A 1 80 ? -4.275 -15.068 -15.942 1.00 86.12 80 ASP A CA 1
ATOM 613 C C . ASP A 1 80 ? -5.249 -14.092 -15.258 1.00 86.12 80 ASP A C 1
ATOM 615 O O . ASP A 1 80 ? -6.461 -14.313 -15.229 1.00 86.12 80 ASP A O 1
ATOM 619 N N . ASN A 1 81 ? -4.745 -12.995 -14.678 1.00 88.56 81 ASN A N 1
ATOM 620 C CA . ASN A 1 81 ? -5.604 -11.956 -14.127 1.00 88.56 81 ASN A CA 1
ATOM 621 C C . ASN A 1 81 ? -6.186 -11.108 -15.278 1.00 88.56 81 ASN A C 1
ATOM 623 O O . ASN A 1 81 ? -5.408 -10.535 -16.033 1.00 88.56 81 ASN A O 1
ATOM 627 N N . PRO A 1 82 ? -7.516 -10.920 -15.381 1.00 87.75 82 PRO A N 1
ATOM 628 C CA . PRO A 1 82 ? -8.125 -10.096 -16.435 1.00 87.75 82 PRO A CA 1
ATOM 629 C C . PRO A 1 82 ? -7.689 -8.620 -16.404 1.00 87.75 82 PRO A C 1
ATOM 631 O O . PRO A 1 82 ? -7.824 -7.914 -17.396 1.00 87.75 82 PRO A O 1
ATOM 634 N N . ASN A 1 83 ? -7.140 -8.149 -15.280 1.00 86.50 83 ASN A N 1
ATOM 635 C CA . ASN A 1 83 ? -6.551 -6.814 -15.145 1.00 86.50 83 ASN A CA 1
ATOM 636 C C . ASN A 1 83 ? -5.028 -6.795 -15.363 1.00 86.50 83 ASN A C 1
ATOM 638 O O . ASN A 1 83 ? -4.390 -5.768 -15.117 1.00 86.50 83 ASN A O 1
ATOM 642 N N . TYR A 1 84 ? -4.418 -7.916 -15.755 1.00 88.56 84 TYR A N 1
ATOM 643 C CA . TYR A 1 84 ? -2.997 -7.965 -16.063 1.00 88.56 84 TYR A CA 1
ATOM 644 C C . TYR A 1 84 ? -2.705 -7.097 -17.280 1.00 88.56 84 TYR A C 1
ATOM 646 O O . TYR A 1 84 ? -3.243 -7.296 -18.365 1.00 88.56 84 TYR A O 1
ATOM 654 N N . LYS A 1 85 ? -1.798 -6.148 -17.085 1.00 84.06 85 LYS A N 1
ATOM 655 C CA . LYS A 1 85 ? -1.183 -5.381 -18.156 1.00 84.06 85 LYS A CA 1
ATOM 656 C C . LYS A 1 85 ? 0.302 -5.665 -18.067 1.00 84.06 85 LYS A C 1
ATOM 658 O O . LYS A 1 85 ? 0.855 -5.497 -16.982 1.00 84.06 85 LYS A O 1
ATOM 663 N N . ASP A 1 86 ? 0.871 -6.176 -19.161 1.00 86.62 86 ASP A N 1
ATOM 664 C CA . ASP A 1 86 ? 2.296 -6.103 -19.534 1.00 86.62 86 ASP A CA 1
ATOM 665 C C . ASP A 1 86 ? 3.366 -6.390 -18.459 1.00 86.62 86 ASP A C 1
ATOM 667 O O . ASP A 1 86 ? 4.512 -6.006 -18.634 1.00 86.62 86 ASP A O 1
ATOM 671 N N . GLY A 1 87 ? 3.048 -7.041 -17.339 1.00 85.69 87 GLY A N 1
ATOM 672 C CA . GLY A 1 87 ? 4.024 -7.379 -16.299 1.00 85.69 87 GLY A CA 1
ATOM 673 C C . GLY A 1 87 ? 4.487 -6.214 -15.415 1.00 85.69 87 GLY A C 1
ATOM 674 O O . GLY A 1 87 ? 5.180 -6.468 -14.415 1.00 85.69 87 GLY A O 1
ATOM 675 N N . ARG A 1 88 ? 4.050 -4.969 -15.679 1.00 90.44 88 ARG A N 1
ATOM 676 C CA . ARG A 1 88 ? 4.500 -3.769 -14.944 1.00 90.44 88 ARG A CA 1
ATOM 677 C C . ARG A 1 88 ? 4.273 -3.832 -13.438 1.00 90.44 88 ARG A C 1
ATOM 679 O O . ARG A 1 88 ? 4.988 -3.180 -12.681 1.00 90.44 88 ARG A O 1
ATOM 686 N N . THR A 1 89 ? 3.318 -4.640 -12.963 1.00 91.44 89 THR A N 1
ATOM 687 C CA . THR A 1 89 ? 3.001 -4.786 -11.532 1.00 91.44 89 THR A CA 1
ATOM 688 C C . THR A 1 89 ? 4.241 -5.076 -10.689 1.00 91.44 89 THR A C 1
ATOM 690 O O . THR A 1 89 ? 4.395 -4.520 -9.602 1.00 91.44 89 THR A O 1
ATOM 693 N N . SER A 1 90 ? 5.141 -5.935 -11.176 1.00 91.44 90 SER A N 1
ATOM 694 C CA . SER A 1 90 ? 6.334 -6.305 -10.411 1.00 91.44 90 SER A CA 1
ATOM 695 C C . SER A 1 90 ? 7.351 -5.160 -10.316 1.00 91.44 90 SER A C 1
ATOM 697 O O . SER A 1 90 ? 7.985 -4.999 -9.274 1.00 91.44 90 SER A O 1
ATOM 699 N N . LEU A 1 91 ? 7.459 -4.339 -11.364 1.00 93.94 91 LEU A N 1
ATOM 700 C CA . LEU A 1 91 ? 8.326 -3.165 -11.418 1.00 93.94 91 LEU A CA 1
ATOM 701 C C . LEU A 1 91 ? 7.759 -2.015 -10.576 1.00 93.94 91 LEU A C 1
ATOM 703 O O . LEU A 1 91 ? 8.461 -1.504 -9.709 1.00 93.94 91 LEU A O 1
ATOM 707 N N . ILE A 1 92 ? 6.468 -1.696 -10.725 1.00 94.31 92 ILE A N 1
ATOM 708 C CA . ILE A 1 92 ? 5.753 -0.713 -9.890 1.00 94.31 92 ILE A CA 1
ATOM 709 C C . ILE A 1 92 ? 5.897 -1.063 -8.405 1.00 94.31 92 ILE A C 1
ATOM 711 O O . ILE A 1 92 ? 6.239 -0.213 -7.583 1.00 94.31 92 ILE A O 1
ATOM 715 N N . ARG A 1 93 ? 5.709 -2.342 -8.051 1.00 94.25 93 ARG A N 1
ATOM 716 C CA . ARG A 1 93 ? 5.924 -2.816 -6.679 1.00 94.25 93 ARG A CA 1
ATOM 717 C C . ARG A 1 93 ? 7.372 -2.611 -6.229 1.00 94.25 93 ARG A C 1
ATOM 719 O O . ARG A 1 93 ? 7.587 -2.234 -5.081 1.00 94.25 93 ARG A O 1
ATOM 726 N N . GLY A 1 94 ? 8.348 -2.830 -7.108 1.00 95.44 94 GLY A N 1
ATOM 727 C CA . GLY A 1 94 ? 9.755 -2.521 -6.847 1.00 95.44 94 GLY A CA 1
ATOM 728 C C . GLY A 1 94 ? 9.976 -1.042 -6.523 1.00 95.44 94 GLY A C 1
ATOM 729 O O . GLY A 1 94 ? 10.601 -0.728 -5.510 1.00 95.44 94 GLY A O 1
ATOM 730 N N . ILE A 1 95 ? 9.388 -0.139 -7.313 1.00 95.88 95 ILE A N 1
ATOM 731 C CA . ILE A 1 95 ? 9.477 1.313 -7.100 1.00 95.88 95 ILE A CA 1
ATOM 732 C C . ILE A 1 95 ? 8.844 1.699 -5.756 1.00 95.88 95 ILE A C 1
ATOM 734 O O . ILE A 1 95 ? 9.480 2.389 -4.961 1.00 95.88 95 ILE A O 1
ATOM 738 N N . TYR A 1 96 ? 7.659 1.178 -5.423 1.00 95.38 96 TYR A N 1
ATOM 739 C CA . TYR A 1 96 ? 7.012 1.428 -4.125 1.00 95.38 96 TYR A CA 1
ATOM 740 C C . TYR A 1 96 ? 7.800 0.911 -2.917 1.00 95.38 96 TYR A C 1
ATOM 742 O O . TYR A 1 96 ? 7.727 1.483 -1.824 1.00 95.38 96 TYR A O 1
ATOM 750 N N . MET A 1 97 ? 8.558 -0.171 -3.097 1.00 95.81 97 MET A N 1
ATOM 751 C CA . MET A 1 97 ? 9.402 -0.747 -2.050 1.00 95.81 97 MET A CA 1
ATOM 752 C C . MET A 1 97 ? 10.773 -0.067 -1.938 1.00 95.81 97 MET A C 1
ATOM 754 O O . MET A 1 97 ? 11.474 -0.291 -0.943 1.00 95.81 97 MET A O 1
ATOM 758 N N . SER A 1 98 ? 11.138 0.776 -2.908 1.00 95.31 98 SER A N 1
ATOM 7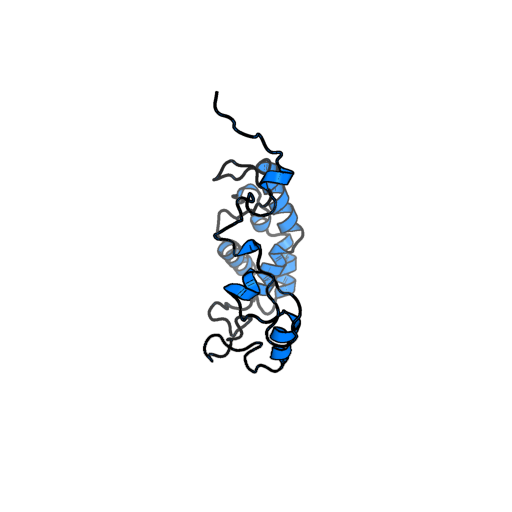59 C CA . SER A 1 98 ? 12.404 1.505 -2.931 1.00 95.31 98 SER A CA 1
ATOM 760 C C . SER A 1 98 ? 12.540 2.481 -1.756 1.00 95.31 98 SER A C 1
ATOM 762 O O . SER A 1 98 ? 11.561 2.990 -1.198 1.00 95.31 98 SER A O 1
ATOM 764 N N . ASN A 1 99 ? 13.787 2.775 -1.381 1.00 95.31 99 ASN A N 1
ATOM 765 C CA . ASN A 1 99 ? 14.079 3.754 -0.332 1.00 95.31 99 ASN A CA 1
ATOM 766 C C . ASN A 1 99 ? 13.658 5.171 -0.736 1.00 95.31 99 ASN A C 1
ATOM 768 O O . ASN A 1 99 ? 13.219 5.928 0.127 1.00 95.31 99 ASN A O 1
ATOM 772 N N . LEU A 1 100 ? 13.726 5.503 -2.031 1.00 94.31 100 LEU A N 1
ATOM 773 C CA . LEU A 1 100 ? 13.268 6.786 -2.561 1.00 94.31 100 LEU A CA 1
ATOM 774 C C . LEU A 1 100 ? 11.780 6.997 -2.256 1.00 94.31 100 LEU A C 1
ATOM 776 O O . LEU A 1 100 ? 11.425 7.977 -1.607 1.00 94.31 100 LEU A O 1
ATOM 780 N N . TYR A 1 101 ? 10.925 6.039 -2.626 1.00 95.62 101 TYR A N 1
ATOM 781 C CA . TYR A 1 101 ? 9.480 6.145 -2.402 1.00 95.62 101 TYR A CA 1
ATOM 782 C C . TYR A 1 101 ? 9.117 6.155 -0.911 1.00 95.62 101 TYR A C 1
ATOM 784 O O . TYR A 1 101 ? 8.240 6.897 -0.467 1.00 95.62 101 TYR A O 1
ATOM 792 N N . LYS A 1 102 ? 9.812 5.354 -0.091 1.00 96.19 102 LYS A N 1
ATOM 793 C CA . LYS A 1 102 ? 9.647 5.380 1.373 1.00 96.19 102 LYS A CA 1
ATOM 794 C C . LYS A 1 102 ? 10.019 6.744 1.962 1.00 96.19 102 LYS A C 1
ATOM 796 O O . LYS A 1 102 ? 9.272 7.251 2.798 1.00 96.19 102 LYS A O 1
ATOM 801 N N . LYS A 1 103 ? 11.133 7.336 1.517 1.00 96.50 103 LYS A N 1
ATOM 802 C CA . LYS A 1 103 ? 11.581 8.670 1.936 1.00 96.50 103 LYS A CA 1
ATOM 803 C C . LYS A 1 103 ? 10.578 9.737 1.506 1.00 96.50 103 LYS A C 1
ATOM 805 O O . LYS A 1 103 ? 10.165 10.529 2.342 1.00 96.50 103 LYS A O 1
ATOM 810 N N . TRP A 1 104 ? 10.127 9.703 0.254 1.00 96.88 104 TRP A N 1
ATOM 811 C CA . TRP A 1 104 ? 9.098 10.606 -0.259 1.00 96.88 104 TRP A CA 1
ATOM 812 C C . TRP A 1 104 ? 7.813 10.553 0.576 1.00 96.88 104 TRP A C 1
ATOM 814 O O . TRP A 1 104 ? 7.375 11.587 1.073 1.00 96.88 104 TRP A O 1
ATOM 824 N N . ARG A 1 105 ? 7.261 9.358 0.843 1.00 96.94 105 ARG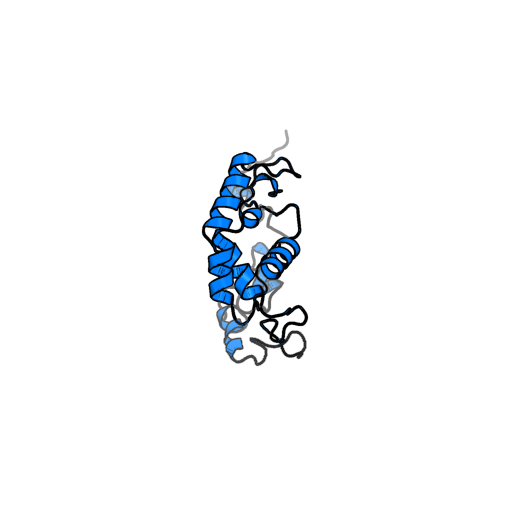 A N 1
ATOM 825 C CA . ARG A 1 105 ? 6.062 9.216 1.694 1.00 96.94 105 ARG A CA 1
ATOM 826 C C . ARG A 1 105 ? 6.255 9.818 3.081 1.00 96.94 105 ARG A C 1
ATOM 828 O O . ARG A 1 105 ? 5.369 10.507 3.575 1.00 96.94 105 ARG A O 1
ATOM 835 N N . LYS A 1 106 ? 7.408 9.562 3.705 1.00 96.62 106 LYS A N 1
ATOM 836 C CA . LYS A 1 106 ? 7.742 10.126 5.016 1.00 96.62 106 LYS A CA 1
ATOM 837 C C . LYS A 1 106 ? 7.756 11.658 4.967 1.00 96.62 106 LYS A C 1
ATOM 839 O O . LYS A 1 106 ? 7.118 12.280 5.807 1.00 96.62 106 LYS A O 1
ATOM 844 N N . LEU A 1 107 ? 8.394 12.244 3.954 1.00 96.56 107 LEU A N 1
ATOM 845 C CA . LEU A 1 107 ? 8.460 13.698 3.774 1.00 96.56 107 LEU A CA 1
ATOM 846 C C . LEU A 1 107 ? 7.077 14.323 3.542 1.00 96.56 107 LEU A C 1
ATOM 848 O O . LEU A 1 107 ? 6.786 15.373 4.106 1.00 96.56 107 LEU A O 1
ATOM 852 N N . VAL A 1 108 ? 6.197 13.668 2.776 1.00 96.69 108 VAL A N 1
ATOM 853 C CA . VAL A 1 108 ? 4.797 14.108 2.613 1.00 96.69 108 VAL A CA 1
ATOM 854 C C . VAL A 1 108 ? 4.058 14.092 3.956 1.00 96.69 108 VAL A C 1
ATOM 856 O O . VAL A 1 108 ? 3.326 15.027 4.272 1.00 96.69 108 VAL A O 1
ATOM 859 N N . TYR A 1 109 ? 4.264 13.062 4.782 1.00 95.94 109 TYR A N 1
ATOM 860 C CA . TYR A 1 109 ? 3.636 12.994 6.105 1.00 95.94 109 TYR A CA 1
ATOM 861 C C . TYR A 1 109 ? 4.158 14.055 7.071 1.00 95.94 109 TYR A C 1
ATOM 863 O O . TYR A 1 109 ? 3.348 14.635 7.792 1.00 95.94 109 TYR A O 1
ATOM 871 N N . GLU A 1 110 ? 5.467 14.308 7.072 1.00 95.94 110 GLU A N 1
ATOM 872 C CA . GLU A 1 110 ? 6.108 15.331 7.904 1.00 95.94 110 GLU A CA 1
ATOM 873 C C . GLU A 1 110 ? 5.669 16.741 7.500 1.00 95.94 110 GLU A C 1
ATOM 875 O O . GLU A 1 110 ? 5.289 17.521 8.369 1.00 95.94 110 GLU A O 1
ATOM 880 N N . ARG A 1 111 ? 5.615 17.038 6.192 1.00 95.88 111 ARG A N 1
ATOM 881 C CA . ARG A 1 111 ? 5.083 18.306 5.657 1.00 95.88 111 ARG A CA 1
ATOM 882 C C . ARG A 1 111 ? 3.673 18.594 6.171 1.00 95.88 111 ARG A C 1
ATOM 884 O O . ARG A 1 111 ? 3.354 19.730 6.501 1.00 95.88 111 ARG A O 1
ATOM 891 N N . ASP A 1 112 ? 2.840 17.559 6.229 1.00 95.38 112 ASP A N 1
ATOM 892 C CA . ASP A 1 112 ? 1.429 17.670 6.595 1.00 95.38 112 ASP A CA 1
ATOM 893 C C . ASP A 1 112 ? 1.178 17.478 8.105 1.00 95.38 112 ASP A C 1
ATOM 895 O O . ASP A 1 112 ? 0.035 17.234 8.496 1.00 95.38 112 ASP A O 1
ATOM 899 N N . ASP A 1 113 ? 2.220 17.499 8.951 1.00 95.94 113 ASP A N 1
ATOM 900 C CA . ASP A 1 113 ? 2.158 17.226 10.402 1.00 95.94 113 ASP A CA 1
ATOM 901 C C . ASP A 1 113 ? 1.285 16.001 10.738 1.00 95.94 113 ASP A C 1
ATOM 903 O O . ASP A 1 113 ? 0.406 16.012 11.606 1.00 95.94 113 ASP A O 1
ATOM 907 N N . TYR A 1 114 ? 1.436 14.937 9.942 1.00 95.38 114 TYR A N 1
ATOM 908 C CA . TYR A 1 114 ? 0.649 13.709 10.066 1.00 95.38 114 TYR A CA 1
ATOM 909 C C . TYR A 1 114 ? -0.886 13.944 10.095 1.00 95.38 114 TYR A C 1
ATOM 911 O O . TYR A 1 114 ? -1.659 13.061 10.462 1.00 95.38 114 TYR A O 1
ATOM 919 N N . THR A 1 115 ? -1.367 15.065 9.553 1.00 95.31 115 THR A N 1
ATOM 920 C CA . THR A 1 115 ? -2.786 15.443 9.446 1.00 95.31 115 THR A CA 1
ATOM 921 C C . THR A 1 115 ? -3.306 15.203 8.027 1.00 95.31 115 THR A C 1
ATOM 923 O O . THR A 1 115 ? -2.642 15.555 7.057 1.00 95.31 115 THR A O 1
ATOM 926 N N . GLY A 1 116 ? -4.431 14.502 7.850 1.00 94.44 116 GLY A N 1
ATOM 927 C CA . GLY A 1 116 ? -4.971 14.237 6.503 1.00 94.44 116 GLY A CA 1
ATOM 928 C C . GLY A 1 116 ? -5.455 15.520 5.821 1.00 94.44 116 GLY A C 1
ATOM 929 O O . GLY A 1 116 ? -6.192 16.276 6.450 1.00 94.44 116 GLY A O 1
ATOM 930 N N . GLN A 1 117 ? -5.119 15.766 4.547 1.00 91.12 117 GLN A N 1
ATOM 931 C CA . GLN A 1 117 ? -5.455 17.049 3.909 1.00 91.12 117 GLN A CA 1
ATOM 932 C C . GLN A 1 117 ? -6.959 17.212 3.670 1.00 91.12 117 GLN A C 1
ATOM 934 O O . GLN A 1 11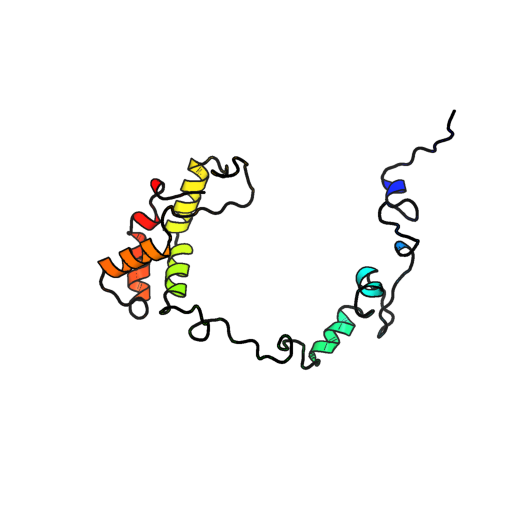7 ? -7.471 18.320 3.814 1.00 91.12 117 GLN A O 1
ATOM 939 N N . LYS A 1 118 ? -7.681 16.120 3.385 1.00 91.12 118 LYS A N 1
ATOM 940 C CA . LYS A 1 118 ? -9.146 16.146 3.200 1.00 91.12 118 LYS A CA 1
ATOM 941 C C . LYS A 1 118 ? -9.932 16.139 4.509 1.00 91.12 118 LYS A C 1
ATOM 943 O O . LYS A 1 118 ? -10.884 16.888 4.663 1.00 91.12 118 LYS A O 1
ATOM 948 N N . CYS A 1 119 ? -9.550 15.270 5.444 1.00 92.25 119 CYS A N 1
ATOM 949 C CA . CYS A 1 119 ? -10.309 15.068 6.683 1.00 92.25 119 CYS A CA 1
ATOM 950 C C . CYS A 1 119 ? -9.851 15.955 7.847 1.00 92.25 119 CYS A C 1
ATOM 952 O O . CYS A 1 119 ? -10.568 16.045 8.829 1.00 92.25 119 CYS A O 1
ATOM 954 N N . LYS A 1 120 ? -8.669 16.579 7.758 1.00 93.44 120 LYS A N 1
ATOM 955 C CA . LYS A 1 120 ? -8.069 17.450 8.787 1.00 93.44 120 LYS A CA 1
ATOM 956 C C . LYS A 1 120 ? -7.861 16.801 10.167 1.00 93.44 120 LYS A C 1
ATOM 958 O O . LYS A 1 120 ? -7.581 17.496 11.135 1.00 93.44 120 LYS A O 1
ATOM 963 N N . PHE A 1 121 ? -7.907 15.469 10.256 1.00 92.88 121 PHE A N 1
ATOM 964 C CA . PHE A 1 121 ? -7.607 14.721 11.481 1.00 92.88 121 PHE A CA 1
ATOM 965 C C . PHE A 1 121 ? -6.237 14.041 11.412 1.00 92.88 121 PHE A C 1
ATOM 967 O O . PHE A 1 121 ? -5.826 13.541 10.356 1.00 92.88 121 PHE A O 1
ATOM 974 N N . LYS A 1 122 ? -5.556 13.962 12.561 1.00 93.38 122 LYS A N 1
ATOM 975 C CA . LYS A 1 122 ? -4.370 13.115 12.741 1.00 93.38 122 LYS A CA 1
ATOM 976 C C . LYS A 1 122 ? -4.809 11.653 12.806 1.00 93.38 122 LYS A C 1
ATOM 978 O O . LYS A 1 122 ? -5.653 11.288 13.621 1.00 93.38 122 LYS A O 1
ATOM 983 N N . LYS A 1 123 ? -4.259 10.808 11.931 1.00 87.12 123 LYS A N 1
ATOM 984 C CA . LYS A 1 123 ? -4.578 9.371 11.875 1.00 87.12 123 LYS A CA 1
ATOM 985 C C . LYS A 1 123 ? -3.331 8.537 12.119 1.00 87.12 123 LYS A C 1
ATOM 987 O O . LYS A 1 123 ? -2.245 8.885 11.672 1.00 87.12 123 LYS A O 1
ATOM 992 N N . LYS A 1 124 ? -3.526 7.372 12.742 1.00 86.81 124 LYS A N 1
ATOM 993 C CA . LYS A 1 124 ? -2.485 6.343 12.888 1.00 86.81 124 LYS A CA 1
ATOM 994 C C . LYS A 1 124 ? -2.107 5.694 11.550 1.00 86.81 124 LYS A C 1
ATOM 996 O O . LYS A 1 124 ? -0.975 5.257 11.376 1.00 86.81 124 LYS A O 1
ATOM 1001 N N . HIS A 1 125 ? -3.054 5.634 10.613 1.00 91.62 125 HIS A N 1
ATOM 1002 C CA . HIS A 1 125 ? -2.867 5.059 9.285 1.00 91.62 125 HIS A CA 1
ATOM 1003 C C . HIS A 1 125 ? -3.094 6.140 8.232 1.00 91.62 125 HIS A C 1
ATOM 1005 O O . HIS A 1 125 ? -4.203 6.658 8.092 1.00 91.62 125 HIS A O 1
ATOM 1011 N N . LEU A 1 126 ? -2.016 6.497 7.540 1.00 93.38 126 LEU A N 1
ATOM 1012 C CA . LEU A 1 126 ? -1.991 7.497 6.485 1.00 93.38 126 LEU A CA 1
ATOM 1013 C C . LEU A 1 126 ? -1.429 6.870 5.220 1.00 93.38 126 LEU A C 1
ATOM 1015 O O . LEU A 1 126 ? -0.504 6.055 5.284 1.00 93.38 126 LEU A O 1
ATOM 1019 N N . GLU A 1 127 ? -1.981 7.292 4.093 1.00 94.44 127 GLU A N 1
ATOM 1020 C CA . GLU A 1 127 ? -1.522 6.922 2.767 1.00 94.44 127 GLU A CA 1
ATOM 1021 C C . GLU A 1 127 ? -1.280 8.208 1.979 1.00 94.44 127 GLU A C 1
ATOM 1023 O O . GLU A 1 127 ? -2.127 9.096 1.965 1.00 94.44 127 GLU A O 1
ATOM 1028 N N . ALA A 1 128 ? -0.083 8.347 1.413 1.00 95.62 128 ALA A N 1
ATOM 1029 C CA . ALA A 1 128 ? 0.242 9.434 0.502 1.00 95.62 128 ALA A CA 1
ATOM 1030 C C . ALA A 1 128 ? -0.036 8.976 -0.929 1.00 95.62 128 ALA A C 1
ATOM 1032 O O . ALA A 1 128 ? 0.380 7.886 -1.331 1.00 95.62 128 ALA A O 1
ATOM 1033 N N . HIS A 1 129 ? -0.698 9.839 -1.686 1.00 94.62 129 HIS A N 1
ATOM 1034 C CA . HIS A 1 129 ? -0.995 9.675 -3.097 1.00 94.62 129 HIS A CA 1
ATOM 1035 C C . HIS A 1 129 ? -0.226 10.714 -3.915 1.00 94.62 129 HIS A C 1
ATOM 1037 O O . HIS A 1 129 ? 0.068 11.814 -3.452 1.00 94.62 129 HIS A O 1
ATOM 1043 N N . HIS A 1 130 ? 0.101 10.379 -5.154 1.00 94.88 130 HIS A N 1
ATOM 1044 C CA . HIS A 1 130 ? 0.530 11.381 -6.124 1.00 94.88 130 HIS A CA 1
ATOM 1045 C C . HIS A 1 130 ? -0.680 12.205 -6.586 1.00 94.88 130 HIS A C 1
ATOM 1047 O O . HIS A 1 130 ? -1.807 11.708 -6.588 1.00 94.88 130 HIS A O 1
ATOM 1053 N N . THR A 1 131 ? -0.453 13.462 -6.972 1.00 94.62 131 THR A N 1
ATOM 1054 C CA . THR A 1 131 ? -1.465 14.323 -7.605 1.00 94.62 131 THR A CA 1
ATOM 1055 C C . THR A 1 131 ? -1.963 13.695 -8.903 1.00 94.62 131 THR A C 1
ATOM 1057 O O . THR A 1 131 ? -3.169 13.587 -9.114 1.00 94.62 131 THR A O 1
ATOM 1060 N N . ASN A 1 132 ? -1.025 13.235 -9.733 1.00 94.25 132 ASN A N 1
ATOM 1061 C CA . ASN A 1 132 ? -1.311 12.462 -10.939 1.00 94.25 132 ASN A CA 1
ATOM 1062 C C . ASN A 1 132 ? -1.384 10.977 -10.592 1.00 94.25 132 ASN A C 1
ATOM 1064 O O . ASN A 1 132 ? -0.813 10.532 -9.590 1.00 94.25 132 ASN A O 1
ATOM 1068 N N . ARG A 1 133 ? -2.056 10.175 -11.423 1.00 93.88 133 ARG A N 1
ATOM 1069 C CA . ARG A 1 133 ? -2.080 8.730 -11.177 1.00 93.88 133 ARG A CA 1
ATOM 1070 C C . ARG A 1 133 ? -0.659 8.203 -11.334 1.00 93.88 133 ARG A C 1
ATOM 1072 O O . ARG A 1 133 ? 0.010 8.493 -12.317 1.00 93.88 133 ARG A O 1
ATOM 1079 N N . PHE A 1 134 ? -0.211 7.362 -10.403 1.00 93.31 134 PHE A N 1
ATOM 1080 C CA . PHE A 1 134 ? 1.136 6.781 -10.475 1.00 93.31 134 PHE A CA 1
ATOM 1081 C C . PHE A 1 134 ? 1.393 6.047 -11.804 1.00 93.31 134 PHE A C 1
ATOM 1083 O O . PHE A 1 134 ? 2.518 6.018 -12.286 1.00 93.31 134 PHE A O 1
ATOM 1090 N N . VAL A 1 135 ? 0.340 5.482 -12.408 1.00 92.81 135 VAL A N 1
ATOM 1091 C CA . VAL A 1 135 ? 0.403 4.834 -13.725 1.00 92.81 135 VAL A CA 1
ATOM 1092 C C . VAL A 1 135 ? 0.820 5.812 -14.826 1.00 92.81 135 VAL A C 1
ATOM 1094 O O . VAL A 1 135 ? 1.638 5.433 -15.651 1.00 92.81 135 VAL A O 1
ATOM 1097 N N . GLU A 1 136 ? 0.329 7.052 -14.806 1.00 94.50 136 GLU A N 1
ATOM 1098 C CA . GLU A 1 136 ? 0.667 8.081 -15.802 1.00 94.50 136 GLU A CA 1
ATOM 1099 C C . GLU A 1 136 ? 2.135 8.502 -15.657 1.00 94.50 136 GLU A C 1
ATOM 1101 O O . GLU A 1 136 ? 2.879 8.489 -16.631 1.00 94.50 136 GLU A O 1
ATOM 1106 N N . ILE A 1 137 ? 2.585 8.754 -14.419 1.00 94.75 137 ILE A N 1
ATOM 1107 C CA . ILE A 1 137 ? 3.993 9.081 -14.115 1.00 94.75 137 ILE A CA 1
ATOM 1108 C C . ILE A 1 137 ? 4.921 7.940 -14.561 1.00 94.75 137 ILE A C 1
ATOM 1110 O O . ILE A 1 137 ? 6.022 8.161 -15.059 1.00 94.75 137 ILE A O 1
ATOM 1114 N N . TYR A 1 138 ? 4.482 6.696 -14.363 1.00 94.25 138 TYR A N 1
ATOM 1115 C CA . TYR A 1 138 ? 5.231 5.515 -14.769 1.00 94.25 138 TYR A CA 1
ATOM 1116 C C . TYR A 1 138 ? 5.293 5.350 -16.295 1.00 94.25 138 TYR A C 1
ATOM 1118 O O . TYR A 1 138 ? 6.346 4.993 -16.815 1.00 94.25 138 TYR A O 1
ATOM 1126 N N . GLU A 1 139 ? 4.194 5.594 -17.009 1.00 93.31 139 GLU A N 1
ATOM 1127 C CA . GLU A 1 139 ? 4.154 5.521 -18.474 1.00 93.31 139 GLU A CA 1
ATOM 1128 C C . GLU A 1 139 ? 5.043 6.597 -19.110 1.00 93.31 139 GLU A C 1
ATOM 1130 O O . GLU A 1 139 ? 5.811 6.281 -20.017 1.00 93.31 139 GLU A O 1
ATOM 1135 N N . GLU A 1 140 ? 5.033 7.819 -18.572 1.00 95.12 140 GLU A N 1
ATOM 1136 C CA . GLU A 1 140 ? 5.957 8.889 -18.969 1.00 95.12 140 GLU A CA 1
ATOM 1137 C C . GLU A 1 140 ? 7.420 8.478 -18.744 1.00 95.12 140 GLU A C 1
ATOM 1139 O O . GLU A 1 140 ? 8.232 8.533 -19.668 1.00 95.12 140 GLU A O 1
ATOM 1144 N N . PHE A 1 141 ? 7.738 7.965 -17.549 1.00 95.38 141 PHE A N 1
ATOM 1145 C CA . PHE A 1 141 ? 9.068 7.453 -17.217 1.00 95.38 141 PHE A CA 1
ATOM 1146 C C . PHE A 1 141 ? 9.543 6.387 -18.214 1.00 95.38 141 PHE A C 1
ATOM 1148 O O . PHE A 1 141 ? 10.640 6.502 -18.753 1.00 95.38 141 PHE A O 1
ATOM 1155 N N . VAL A 1 142 ? 8.732 5.362 -18.495 1.00 94.12 142 VAL A N 1
ATOM 1156 C CA . VAL A 1 142 ? 9.098 4.299 -19.450 1.00 94.12 142 VAL A CA 1
ATOM 1157 C C . VAL A 1 142 ? 9.271 4.864 -20.862 1.00 94.12 142 VAL A C 1
ATOM 1159 O O . VAL A 1 142 ? 10.238 4.514 -21.543 1.00 94.12 142 VAL A O 1
ATOM 1162 N N . SER A 1 143 ? 8.381 5.767 -21.284 1.00 94.38 143 SER A N 1
ATOM 1163 C CA . SER A 1 143 ? 8.437 6.395 -22.605 1.00 94.38 143 SER A CA 1
ATOM 1164 C C . SER A 1 143 ? 9.720 7.201 -22.817 1.00 94.38 143 SER A C 1
ATOM 1166 O O . SER A 1 143 ? 10.249 7.200 -23.925 1.00 94.38 143 SER A O 1
ATOM 1168 N N . CYS A 1 144 ? 10.251 7.861 -21.783 1.00 96.25 144 CYS A N 1
ATOM 1169 C CA . CYS A 1 144 ? 11.479 8.653 -21.894 1.00 96.25 144 CYS A CA 1
ATOM 1170 C C . CYS A 1 144 ? 12.738 7.819 -22.167 1.00 96.25 144 CYS A C 1
ATOM 1172 O O . CYS A 1 144 ? 13.673 8.328 -22.780 1.00 96.25 144 CYS A O 1
ATOM 1174 N N . TYR A 1 145 ? 12.780 6.558 -21.727 1.00 94.50 145 TYR A N 1
ATOM 1175 C CA . TYR A 1 145 ? 13.946 5.688 -21.927 1.00 94.50 145 TYR A CA 1
ATOM 1176 C C . TYR A 1 145 ? 13.796 4.722 -23.106 1.00 94.50 145 TYR A C 1
ATOM 1178 O O . TYR A 1 145 ? 14.783 4.100 -23.490 1.00 94.50 145 TYR A O 1
ATOM 1186 N N . ASN A 1 146 ? 12.595 4.600 -23.684 1.00 94.75 146 ASN A N 1
ATOM 1187 C CA . ASN A 1 146 ? 12.296 3.670 -24.777 1.00 94.75 146 ASN A CA 1
ATOM 1188 C C . ASN A 1 146 ? 12.718 2.214 -24.460 1.00 94.75 146 ASN A C 1
ATOM 1190 O O . ASN A 1 146 ? 13.301 1.522 -25.294 1.00 94.75 146 ASN A O 1
ATOM 1194 N N . LEU A 1 147 ? 12.462 1.771 -23.224 1.00 92.50 147 LEU A N 1
ATOM 1195 C CA . LEU A 1 147 ? 12.807 0.436 -22.716 1.00 92.50 147 LEU A CA 1
ATOM 1196 C C . LEU A 1 147 ? 11.564 -0.452 -22.600 1.00 92.50 147 LEU A C 1
ATOM 1198 O O . LEU A 1 147 ? 10.465 0.043 -22.349 1.00 92.50 147 LEU A O 1
ATOM 1202 N N . ASP A 1 148 ? 11.738 -1.771 -22.711 1.00 91.88 148 ASP A N 1
ATOM 1203 C CA . ASP A 1 148 ? 10.660 -2.745 -22.520 1.00 91.88 148 ASP A CA 1
ATOM 1204 C C . ASP A 1 148 ? 10.528 -3.080 -21.020 1.00 91.88 148 ASP A C 1
ATOM 1206 O O . ASP A 1 148 ? 11.440 -3.679 -20.440 1.00 91.88 148 ASP A O 1
ATOM 1210 N N . PRO A 1 149 ? 9.389 -2.774 -20.362 1.00 91.62 149 PRO A N 1
ATOM 1211 C CA . PRO A 1 149 ? 9.179 -3.064 -18.942 1.00 91.62 149 PRO A CA 1
ATOM 1212 C C . PRO A 1 149 ? 9.400 -4.519 -18.520 1.00 91.62 149 PRO A C 1
ATOM 1214 O O . PRO A 1 149 ? 9.693 -4.778 -17.348 1.00 91.62 149 PRO A O 1
ATOM 1217 N N . ASN A 1 150 ? 9.229 -5.468 -19.443 1.00 89.19 150 ASN A N 1
ATOM 1218 C CA . ASN A 1 150 ? 9.403 -6.890 -19.170 1.00 89.19 150 ASN A CA 1
ATOM 1219 C C . ASN A 1 150 ? 10.857 -7.333 -19.293 1.00 89.19 150 ASN A C 1
ATOM 1221 O O . ASN A 1 150 ? 11.289 -8.177 -18.507 1.00 89.19 150 ASN A O 1
ATOM 1225 N N . LYS A 1 151 ? 11.598 -6.787 -20.262 1.00 93.25 151 LYS A N 1
ATOM 1226 C CA . LYS A 1 151 ? 12.991 -7.178 -20.527 1.00 93.25 151 LYS A CA 1
ATOM 1227 C C . LYS A 1 151 ? 13.971 -6.383 -19.670 1.00 93.25 151 LYS A C 1
ATOM 1229 O O . LYS A 1 151 ? 14.883 -6.961 -19.092 1.00 93.25 151 LYS A O 1
ATOM 1234 N N . ASP A 1 152 ? 13.713 -5.093 -19.488 1.00 94.44 152 ASP A N 1
ATOM 1235 C CA . ASP A 1 152 ? 14.652 -4.134 -18.897 1.00 94.44 152 ASP A CA 1
ATOM 1236 C C . ASP A 1 152 ? 14.304 -3.785 -17.443 1.00 94.44 152 ASP A C 1
ATOM 1238 O O . ASP A 1 152 ? 14.595 -2.697 -16.942 1.00 94.44 152 ASP A O 1
ATOM 1242 N N . LYS A 1 153 ? 13.653 -4.711 -16.732 1.00 94.00 153 LYS A N 1
ATOM 1243 C CA . LYS A 1 153 ? 13.098 -4.473 -15.392 1.00 94.00 153 LYS A CA 1
ATOM 1244 C C . LYS A 1 153 ? 14.130 -3.951 -14.390 1.00 94.00 153 LYS A C 1
ATOM 1246 O O . LYS A 1 153 ? 13.829 -3.036 -13.625 1.00 94.00 153 LYS A O 1
ATOM 1251 N N . GLU A 1 154 ? 15.318 -4.549 -14.343 1.00 95.31 154 GLU A N 1
ATOM 1252 C CA . GLU A 1 154 ? 16.362 -4.153 -13.388 1.00 95.31 154 GLU A CA 1
ATOM 1253 C C . GLU A 1 154 ? 16.942 -2.776 -13.717 1.00 95.31 154 GLU A C 1
ATOM 1255 O O . GLU A 1 154 ? 17.133 -1.955 -12.817 1.00 95.31 154 GLU A O 1
ATOM 1260 N N . LEU A 1 155 ? 17.149 -2.499 -15.007 1.00 96.06 155 LEU A N 1
ATOM 1261 C CA . LEU A 1 155 ? 17.614 -1.206 -15.494 1.00 96.06 155 LEU A CA 1
ATOM 1262 C C . LEU A 1 155 ? 16.600 -0.106 -15.163 1.00 96.06 155 LEU A C 1
ATOM 1264 O O . LEU A 1 155 ? 16.965 0.891 -14.542 1.00 96.06 155 LEU A O 1
ATOM 1268 N N . LEU A 1 156 ? 15.318 -0.324 -15.467 1.00 95.38 156 LEU A N 1
ATOM 1269 C CA . LEU A 1 156 ? 14.233 0.595 -15.114 1.00 95.38 156 LEU A CA 1
ATOM 1270 C C . LEU A 1 156 ? 14.130 0.805 -13.601 1.00 95.38 156 LEU A C 1
ATOM 1272 O O . LEU A 1 156 ? 13.944 1.931 -13.143 1.00 95.38 156 LEU A O 1
ATOM 1276 N N . LEU A 1 157 ? 14.298 -0.245 -12.793 1.00 95.06 157 LEU A N 1
ATOM 1277 C CA . LEU A 1 157 ? 14.290 -0.100 -11.338 1.00 95.06 157 LEU A CA 1
ATOM 1278 C C . LEU A 1 157 ? 15.477 0.743 -10.845 1.00 95.06 157 LEU A C 1
ATOM 1280 O O . LEU A 1 157 ? 15.316 1.544 -9.922 1.00 95.06 157 LEU A O 1
ATOM 1284 N N . ASN A 1 158 ? 16.651 0.613 -11.461 1.00 95.88 158 ASN A N 1
ATOM 1285 C CA . ASN A 1 158 ? 17.808 1.444 -11.139 1.00 95.88 158 ASN A CA 1
ATOM 1286 C C . ASN A 1 158 ? 17.614 2.900 -11.577 1.00 95.88 158 ASN A C 1
ATOM 1288 O O . ASN A 1 158 ? 17.846 3.795 -10.767 1.00 95.88 158 ASN A O 1
ATOM 1292 N N . LEU A 1 159 ? 17.117 3.137 -12.792 1.00 96.25 159 LEU A N 1
ATOM 1293 C CA . LEU A 1 159 ? 16.819 4.477 -13.312 1.00 96.25 159 LEU A CA 1
ATOM 1294 C C . LEU A 1 159 ? 15.729 5.187 -12.498 1.00 96.25 159 LEU A C 1
ATOM 1296 O O . LEU A 1 159 ? 15.838 6.382 -12.233 1.00 96.25 159 LEU A O 1
ATOM 1300 N N . SER A 1 160 ? 14.730 4.447 -12.002 1.00 95.31 160 SER A N 1
ATOM 1301 C CA . SER A 1 160 ? 13.634 5.000 -11.190 1.00 95.31 160 SER A CA 1
ATOM 1302 C C . SER A 1 160 ? 14.111 5.706 -9.917 1.00 95.31 160 SER A C 1
ATOM 1304 O O . SER A 1 160 ? 13.422 6.579 -9.396 1.00 95.31 160 SER A O 1
ATOM 1306 N N . LYS A 1 161 ? 15.313 5.374 -9.425 1.00 94.31 161 LYS A N 1
ATOM 1307 C CA . LYS A 1 161 ? 15.934 6.026 -8.261 1.00 94.31 161 LYS A CA 1
ATOM 1308 C C . LYS A 1 161 ? 16.289 7.492 -8.523 1.00 94.31 161 LYS A C 1
ATOM 1310 O O . LYS A 1 161 ? 16.451 8.241 -7.564 1.00 94.31 161 LYS A O 1
ATOM 1315 N N . TYR A 1 162 ? 16.424 7.873 -9.790 1.00 94.62 162 TYR A N 1
ATOM 1316 C CA . TYR A 1 162 ? 16.821 9.209 -10.228 1.00 94.62 162 TYR A CA 1
ATOM 1317 C C . TYR A 1 162 ? 15.666 9.981 -10.880 1.00 94.62 162 TYR A C 1
ATOM 1319 O O . TYR A 1 162 ? 15.838 11.137 -11.256 1.00 94.62 162 TYR A O 1
ATOM 1327 N N . TRP A 1 163 ? 14.484 9.370 -11.008 1.00 95.25 163 TRP A N 1
ATOM 1328 C CA . TRP A 1 163 ? 13.318 10.021 -11.594 1.00 95.25 163 TRP A CA 1
ATOM 1329 C C . TRP A 1 163 ? 12.649 10.946 -10.573 1.00 95.25 163 TRP A C 1
ATOM 1331 O O . TRP A 1 163 ? 12.008 10.488 -9.621 1.00 95.25 163 TRP A O 1
ATOM 1341 N N . ASN A 1 164 ? 12.811 12.256 -10.770 1.00 92.12 164 ASN A N 1
ATOM 1342 C CA . ASN A 1 164 ? 12.400 13.281 -9.807 1.00 92.12 164 ASN A CA 1
ATOM 1343 C C . ASN A 1 164 ? 10.917 13.193 -9.430 1.00 92.12 164 ASN A C 1
ATOM 1345 O O . ASN A 1 164 ? 10.578 13.358 -8.261 1.00 92.12 164 ASN A O 1
ATOM 1349 N N . ASP A 1 165 ? 10.040 12.849 -10.370 1.00 92.81 165 ASP A N 1
ATOM 1350 C CA . ASP A 1 165 ? 8.594 12.828 -10.132 1.00 92.81 165 ASP A CA 1
ATOM 1351 C C . ASP A 1 165 ? 8.138 11.754 -9.144 1.00 92.81 165 ASP A C 1
ATOM 1353 O O . ASP A 1 165 ? 7.129 11.931 -8.459 1.00 92.81 165 ASP A O 1
ATOM 1357 N N . PHE A 1 166 ? 8.892 10.660 -8.997 1.00 92.81 166 PHE A N 1
ATOM 1358 C CA . PHE A 1 166 ? 8.593 9.675 -7.956 1.00 92.81 166 PHE A CA 1
ATOM 1359 C C . PHE A 1 166 ? 8.904 10.202 -6.552 1.00 92.81 166 PHE A C 1
ATOM 1361 O O . PHE A 1 166 ? 8.319 9.718 -5.580 1.00 92.81 166 PHE A O 1
ATOM 1368 N N . GLY A 1 167 ? 9.811 11.178 -6.447 1.00 90.69 167 GLY A N 1
ATOM 1369 C CA . GLY A 1 167 ? 10.268 11.787 -5.202 1.00 90.69 167 GLY A CA 1
ATOM 1370 C C . GLY A 1 167 ? 9.817 13.233 -4.981 1.00 90.69 167 GLY A C 1
ATOM 1371 O O . GLY A 1 167 ? 10.181 13.811 -3.956 1.00 90.69 167 GLY A O 1
ATOM 1372 N N . ASP A 1 168 ? 9.040 13.825 -5.892 1.00 93.25 168 ASP A N 1
ATOM 1373 C CA . ASP A 1 168 ? 8.623 15.220 -5.780 1.00 93.25 168 ASP A CA 1
ATOM 1374 C C . ASP A 1 168 ? 7.551 15.380 -4.695 1.00 93.25 168 ASP A C 1
ATOM 1376 O O . ASP A 1 168 ? 6.405 14.931 -4.805 1.00 93.25 168 ASP A O 1
ATOM 1380 N N . ILE A 1 169 ? 7.934 16.051 -3.612 1.00 93.75 169 ILE A N 1
ATOM 1381 C CA . ILE A 1 169 ? 7.069 16.330 -2.465 1.00 93.75 169 ILE A CA 1
ATOM 1382 C C . ILE A 1 169 ? 5.893 17.224 -2.884 1.00 93.75 169 ILE A C 1
ATOM 1384 O O . ILE A 1 169 ? 4.797 17.079 -2.342 1.00 93.75 169 ILE A O 1
ATOM 1388 N N . LYS A 1 170 ? 6.080 18.129 -3.857 1.00 92.88 170 LYS A N 1
ATOM 1389 C CA . LYS A 1 170 ? 5.023 19.040 -4.329 1.00 92.88 170 LYS A CA 1
ATOM 1390 C C . LYS A 1 170 ? 3.906 18.287 -5.049 1.00 92.88 170 LYS A C 1
ATOM 1392 O O . LYS A 1 170 ? 2.751 18.694 -4.968 1.00 92.88 170 LYS A O 1
ATOM 1397 N N . LYS A 1 171 ? 4.237 17.157 -5.679 1.00 90.75 171 LYS A N 1
ATOM 1398 C CA . LYS A 1 171 ? 3.286 16.251 -6.338 1.00 90.75 171 LYS A CA 1
ATOM 1399 C C . LYS A 1 171 ? 2.622 15.263 -5.371 1.00 90.75 171 LYS A C 1
ATOM 1401 O O . LYS A 1 171 ? 1.887 14.392 -5.820 1.00 90.75 171 LYS A O 1
ATOM 1406 N N . GLY A 1 172 ? 2.869 15.357 -4.062 1.00 83.88 172 GLY A N 1
ATOM 1407 C CA . GLY A 1 172 ? 2.225 14.514 -3.053 1.00 83.88 172 GLY A CA 1
ATOM 1408 C C . GLY A 1 172 ? 0.963 15.142 -2.460 1.00 83.88 172 GLY A C 1
ATOM 1409 O O . GLY A 1 172 ? 1.037 16.189 -1.809 1.00 83.88 172 GLY A O 1
ATOM 1410 N N . ILE A 1 173 ? -0.174 14.459 -2.613 1.00 85.88 173 ILE A N 1
ATOM 1411 C CA . ILE A 1 173 ? -1.455 14.740 -1.948 1.00 85.88 173 ILE A CA 1
ATOM 1412 C C . ILE A 1 173 ? -1.748 13.628 -0.939 1.00 85.88 173 ILE A C 1
ATOM 1414 O O . ILE A 1 173 ? -1.378 12.473 -1.121 1.00 85.88 173 ILE A O 1
ATOM 1418 N N . LYS A 1 174 ? -2.422 13.975 0.151 1.00 74.62 174 LYS A N 1
ATOM 1419 C CA 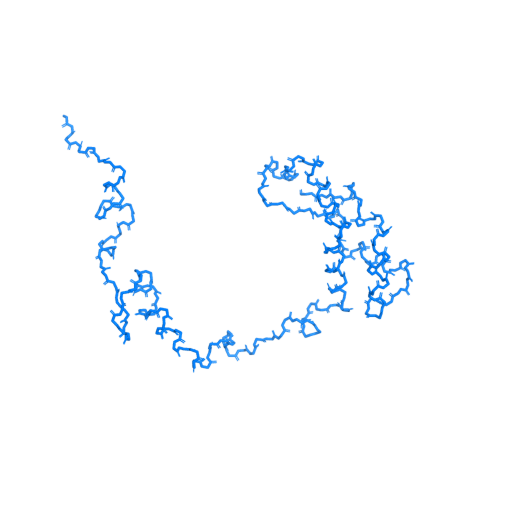. LYS A 1 174 ? -2.722 13.065 1.252 1.00 74.62 174 LYS A CA 1
ATOM 1420 C C . LYS A 1 174 ? -4.213 12.994 1.557 1.00 74.62 174 LYS A C 1
ATOM 1422 O O . LYS A 1 174 ? -4.849 14.059 1.723 1.00 74.62 174 LYS A O 1
#

Radius of gyration: 27.93 Å; chains: 1; bounding box: 55×54×73 Å

pLDDT: mean 86.44, std 11.64, range [52.06, 96.94]